Protein AF-A0A519NYA2-F1 (afdb_monomer)

Nearest PDB structures (foldseek):
  8zds-assembly1_E  TM=5.505E-01  e=8.417E+00  Salmonella enterica subsp. enterica serovar Typhimurium
  8zds-assembly1_A  TM=5.516E-01  e=9.546E+00  Salmonella enterica subsp. enterica serovar Typhimurium
  8rdw-assembly1_Qb  TM=3.698E-01  e=6.544E+00  Psychrobacter urativorans
  7zag-assembly1_R  TM=3.139E-01  e=6.969E+00  Pyrococcus abyssi GE5

Solvent-accessible surface area (backbone atoms only — not comparable to full-atom values): 6652 Å² total; per-residue (Å²): 141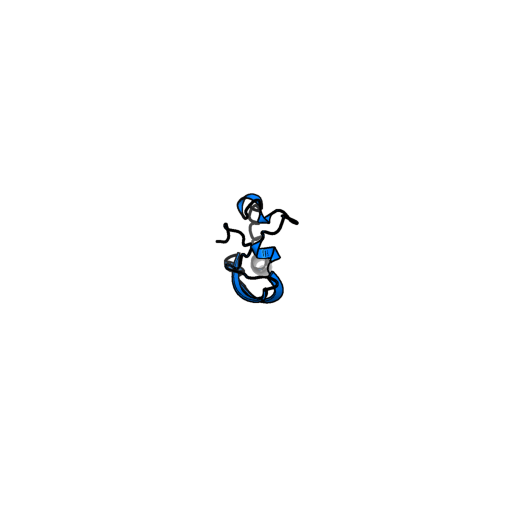,81,71,68,70,62,60,59,57,57,56,60,62,64,64,64,77,71,70,74,73,78,76,78,78,72,80,80,76,61,66,77,81,63,40,44,77,69,71,78,53,80,87,72,85,75,52,73,53,51,67,25,37,43,80,73,49,73,53,74,50,75,48,80,39,76,94,76,73,44,73,51,76,51,78,50,76,46,67,46,74,77,45,91,74,95,59,92,70,79,92,71,65,88,56,68,131

Radius of gyration: 27.45 Å; Cα contacts (8 Å, |Δi|>4): 76; chains: 1; bounding box: 69×24×73 Å

Structure (mmCIF, N/CA/C/O backbone):
data_AF-A0A519NYA2-F1
#
_entry.id   AF-A0A519NYA2-F1
#
loop_
_atom_site.group_PDB
_atom_site.id
_atom_site.type_symbol
_atom_site.label_atom_id
_atom_site.label_alt_id
_atom_site.label_comp_id
_atom_site.label_asym_id
_atom_site.label_entity_id
_atom_site.label_seq_id
_atom_site.pdbx_PDB_ins_code
_atom_site.Cartn_x
_atom_site.Cartn_y
_atom_site.Cartn_z
_atom_site.occupancy
_atom_site.B_iso_or_equiv
_atom_site.auth_seq_id
_atom_site.auth_comp_id
_atom_site.auth_asym_id
_atom_site.auth_atom_id
_atom_site.pdbx_PDB_model_num
ATOM 1 N N . MET A 1 1 ? 54.896 -4.299 -54.361 1.00 54.03 1 MET A N 1
ATOM 2 C CA . MET A 1 1 ? 53.761 -3.348 -54.439 1.00 54.03 1 MET A CA 1
ATOM 3 C C . MET A 1 1 ? 52.469 -4.160 -54.503 1.00 54.03 1 MET A C 1
ATOM 5 O O . MET A 1 1 ? 52.434 -5.049 -55.339 1.00 54.03 1 MET A O 1
ATOM 9 N N . ARG A 1 2 ? 51.461 -3.863 -53.655 1.00 57.19 2 ARG A N 1
ATOM 10 C CA . ARG A 1 2 ? 50.065 -4.402 -53.617 1.00 57.19 2 ARG A CA 1
ATOM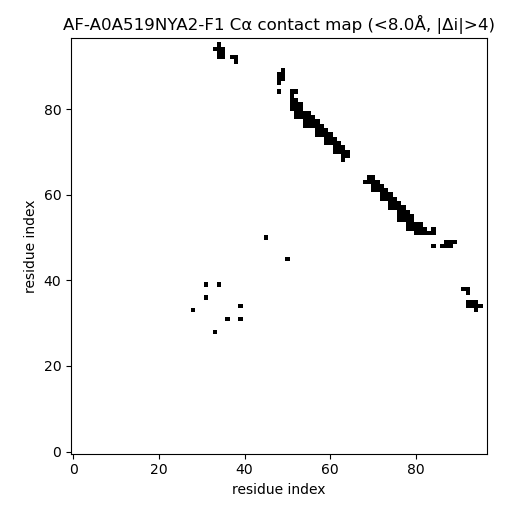 11 C C . ARG A 1 2 ? 49.604 -5.268 -52.418 1.00 57.19 2 ARG A C 1
ATOM 13 O O . ARG A 1 2 ? 48.527 -5.835 -52.498 1.00 57.19 2 ARG A O 1
ATOM 20 N N . ALA A 1 3 ? 50.301 -5.290 -51.277 1.00 50.50 3 ALA A N 1
ATOM 21 C CA . ALA A 1 3 ? 49.720 -5.818 -50.018 1.00 50.50 3 ALA A CA 1
ATOM 22 C C . ALA A 1 3 ? 49.050 -4.734 -49.138 1.00 50.50 3 ALA A C 1
ATOM 24 O O . ALA A 1 3 ? 48.267 -5.040 -48.245 1.00 50.50 3 ALA A O 1
ATOM 25 N N . LEU A 1 4 ? 49.306 -3.455 -49.434 1.00 50.03 4 LEU A N 1
ATOM 26 C CA . LEU A 1 4 ? 48.767 -2.310 -48.696 1.00 50.03 4 LEU A CA 1
ATOM 27 C C . LEU A 1 4 ? 47.227 -2.135 -48.749 1.00 50.03 4 LEU A C 1
ATOM 29 O O . LEU A 1 4 ? 46.676 -1.691 -47.745 1.00 50.03 4 LEU A O 1
ATOM 33 N N . PRO A 1 5 ? 46.494 -2.488 -49.833 1.00 53.09 5 PRO A N 1
ATOM 34 C CA . PRO A 1 5 ? 45.052 -2.235 -49.875 1.00 53.09 5 PRO A CA 1
ATOM 35 C C . PRO A 1 5 ? 44.236 -3.250 -49.060 1.00 53.09 5 PRO A C 1
ATOM 37 O O . PRO A 1 5 ? 43.094 -2.965 -48.718 1.00 53.09 5 PRO A O 1
ATOM 40 N N . LEU A 1 6 ? 44.808 -4.414 -48.720 1.00 49.19 6 LEU A N 1
ATOM 41 C CA . LEU A 1 6 ? 44.102 -5.461 -47.973 1.00 49.19 6 LEU A CA 1
ATOM 42 C C . LEU A 1 6 ? 44.110 -5.197 -46.457 1.00 49.19 6 LEU A C 1
ATOM 44 O O . LEU A 1 6 ? 43.127 -5.469 -45.775 1.00 49.19 6 LEU A O 1
ATOM 48 N N . VAL A 1 7 ? 45.192 -4.606 -45.937 1.00 53.72 7 VAL A N 1
ATOM 49 C CA . VAL A 1 7 ? 45.317 -4.247 -44.511 1.00 53.72 7 VAL A CA 1
ATOM 50 C C . VAL A 1 7 ? 44.403 -3.069 -44.151 1.00 53.72 7 VAL A C 1
ATOM 52 O O . VAL A 1 7 ? 43.827 -3.051 -43.065 1.00 53.72 7 VAL A O 1
ATOM 55 N N . LEU A 1 8 ? 44.193 -2.125 -45.077 1.00 50.78 8 LEU A N 1
ATOM 56 C CA . LEU A 1 8 ? 43.271 -1.004 -44.861 1.00 50.78 8 LEU A CA 1
ATOM 57 C C . LEU A 1 8 ? 41.794 -1.433 -44.821 1.00 50.78 8 LEU A C 1
ATOM 59 O O . LEU A 1 8 ? 41.009 -0.823 -44.101 1.00 50.78 8 LEU A O 1
ATOM 63 N N . LEU A 1 9 ? 41.411 -2.485 -45.554 1.00 51.62 9 LEU A N 1
ATOM 64 C CA . LEU A 1 9 ? 40.021 -2.955 -45.596 1.00 51.62 9 LEU A CA 1
ATOM 65 C C . LEU A 1 9 ? 39.616 -3.718 -44.320 1.00 51.62 9 LEU A C 1
ATOM 67 O O . LEU A 1 9 ? 38.470 -3.631 -43.888 1.00 51.62 9 LEU A O 1
ATOM 71 N N . ALA A 1 10 ? 40.560 -4.421 -43.685 1.00 51.88 10 ALA A N 1
ATOM 72 C CA . ALA A 1 10 ? 40.316 -5.159 -42.443 1.00 51.88 10 ALA A CA 1
ATOM 73 C C . ALA A 1 10 ? 40.167 -4.237 -41.216 1.00 51.88 10 ALA A C 1
ATOM 75 O O . ALA A 1 10 ? 39.402 -4.543 -40.303 1.00 51.88 10 ALA A O 1
ATOM 76 N N . ALA A 1 11 ? 40.839 -3.080 -41.209 1.00 51.28 11 ALA A N 1
ATOM 77 C CA . ALA A 1 11 ? 40.727 -2.101 -40.125 1.00 51.28 11 ALA A CA 1
ATOM 78 C C . ALA A 1 11 ? 39.363 -1.380 -40.102 1.00 51.28 11 ALA A C 1
ATOM 80 O O . ALA A 1 11 ? 38.888 -0.996 -39.034 1.00 51.28 11 ALA A O 1
ATOM 81 N N . ALA A 1 12 ? 38.698 -1.244 -41.255 1.00 51.72 12 ALA A N 1
ATOM 82 C CA . ALA A 1 12 ? 37.377 -0.619 -41.349 1.00 51.72 12 ALA A CA 1
ATOM 83 C C . ALA A 1 12 ? 36.251 -1.498 -40.766 1.00 51.72 12 ALA A C 1
ATOM 85 O O . ALA A 1 12 ? 35.274 -0.971 -40.240 1.00 51.72 12 ALA A O 1
ATOM 86 N N . ALA A 1 13 ? 36.399 -2.828 -40.798 1.00 52.12 13 ALA A N 1
ATOM 87 C CA . ALA A 1 13 ? 35.410 -3.755 -40.241 1.00 52.12 13 ALA A CA 1
ATOM 88 C C . ALA A 1 13 ? 35.452 -3.834 -38.701 1.00 52.12 13 ALA A C 1
ATOM 90 O O . ALA A 1 13 ? 34.434 -4.119 -38.075 1.00 52.12 13 ALA A O 1
ATOM 91 N N . ALA A 1 14 ? 36.600 -3.540 -38.078 1.00 51.38 14 ALA A N 1
ATOM 92 C CA . ALA A 1 14 ? 36.753 -3.577 -36.622 1.00 51.38 14 ALA A CA 1
ATOM 93 C C . ALA A 1 14 ? 36.166 -2.340 -35.910 1.00 51.38 14 ALA A C 1
ATOM 95 O O . ALA A 1 14 ? 35.759 -2.442 -34.756 1.00 51.38 14 ALA A O 1
ATOM 96 N N . LEU A 1 15 ? 36.064 -1.186 -36.586 1.00 50.97 15 LEU A N 1
ATOM 97 C CA . LEU A 1 15 ? 35.458 0.025 -36.008 1.00 50.97 15 LEU A CA 1
ATOM 98 C C . LEU A 1 15 ? 33.919 0.021 -36.037 1.00 50.97 15 LEU A C 1
ATOM 100 O O . LEU A 1 15 ? 33.300 0.798 -35.314 1.00 50.97 15 LEU A O 1
ATOM 104 N N . ALA A 1 16 ? 33.293 -0.851 -36.831 1.00 51.53 16 ALA A N 1
ATOM 105 C CA . ALA A 1 16 ? 31.834 -0.943 -36.917 1.00 51.53 16 ALA A CA 1
ATOM 106 C C . ALA A 1 16 ? 31.196 -1.729 -35.752 1.00 51.53 16 ALA A C 1
ATOM 108 O O . ALA A 1 16 ? 29.992 -1.631 -35.540 1.00 51.53 16 ALA A O 1
ATOM 109 N N . ALA A 1 17 ? 31.984 -2.483 -34.975 1.00 50.38 17 ALA A N 1
ATOM 110 C CA . ALA A 1 17 ? 31.480 -3.332 -33.890 1.00 50.38 17 ALA A CA 1
ATOM 111 C C . ALA A 1 17 ? 31.274 -2.600 -32.547 1.00 50.38 17 ALA A C 1
ATOM 113 O O . ALA A 1 17 ? 30.678 -3.165 -31.635 1.00 50.38 17 ALA A O 1
ATOM 114 N N . CYS A 1 18 ? 31.734 -1.350 -32.419 1.00 48.47 18 CYS A N 1
ATOM 115 C CA . CYS A 1 18 ? 31.614 -0.556 -31.186 1.00 48.47 18 CYS A CA 1
ATOM 116 C C . CYS A 1 18 ? 30.570 0.567 -31.280 1.00 48.47 18 CYS A C 1
ATOM 118 O O . CYS A 1 18 ? 30.496 1.408 -30.386 1.00 48.47 18 CYS A O 1
ATOM 120 N N . ALA A 1 19 ? 29.768 0.610 -32.347 1.00 52.06 19 ALA A N 1
ATOM 121 C CA . ALA A 1 19 ? 28.658 1.549 -32.455 1.00 52.06 19 ALA A CA 1
ATOM 122 C C . ALA A 1 19 ? 27.481 1.059 -31.597 1.00 52.06 19 ALA A C 1
ATOM 124 O O . ALA A 1 19 ? 26.465 0.597 -32.107 1.00 52.06 19 ALA A O 1
ATOM 125 N N . SER A 1 20 ? 27.625 1.144 -30.274 1.00 56.31 20 SER A N 1
ATOM 126 C CA . SER A 1 20 ? 26.478 1.181 -29.374 1.00 56.31 20 SER A CA 1
ATOM 127 C C . SER A 1 20 ? 25.648 2.402 -29.765 1.00 56.31 20 SER A C 1
ATOM 129 O O . SER A 1 20 ? 26.069 3.538 -29.533 1.00 56.31 20 SER A O 1
ATOM 131 N N . THR A 1 21 ? 24.510 2.183 -30.422 1.00 59.88 21 THR A N 1
ATOM 132 C CA . THR A 1 21 ? 23.491 3.218 -30.607 1.00 59.88 21 THR A CA 1
ATOM 133 C C . THR A 1 21 ? 23.199 3.832 -29.241 1.00 59.88 21 THR A C 1
ATOM 135 O O . THR A 1 21 ? 22.858 3.074 -28.330 1.00 59.88 21 THR A O 1
ATOM 138 N N . PRO A 1 22 ? 23.359 5.155 -29.054 1.00 59.09 22 PRO A N 1
ATOM 139 C CA . PRO A 1 22 ? 22.911 5.786 -27.827 1.00 59.09 22 PRO A CA 1
ATOM 140 C C . PRO A 1 22 ? 21.417 5.502 -27.703 1.00 59.09 22 PRO A C 1
ATOM 142 O O . PRO A 1 22 ? 20.645 5.820 -28.610 1.00 59.09 22 PRO A O 1
ATOM 145 N N . GLU A 1 23 ? 21.034 4.839 -26.616 1.00 65.62 23 GLU A N 1
ATOM 146 C CA . GLU A 1 23 ? 19.635 4.670 -26.260 1.00 65.62 23 GLU A CA 1
ATOM 147 C C . GLU A 1 23 ? 19.025 6.068 -26.197 1.00 65.62 23 GLU A C 1
ATOM 149 O O . GLU A 1 23 ? 19.518 6.950 -25.488 1.00 65.62 23 GLU A O 1
ATOM 154 N N . GLN A 1 24 ? 18.035 6.314 -27.053 1.00 58.53 24 GLN A N 1
ATOM 155 C CA . GLN A 1 24 ? 17.405 7.615 -27.147 1.00 58.53 24 GLN A CA 1
ATOM 156 C C . GLN A 1 24 ? 16.716 7.888 -25.815 1.00 58.53 24 GLN A C 1
ATOM 158 O O . GLN A 1 24 ? 15.679 7.301 -25.520 1.00 58.53 24 GLN A O 1
ATOM 163 N N . ALA A 1 25 ? 17.325 8.753 -25.002 1.00 62.41 25 ALA A N 1
ATOM 164 C CA . ALA A 1 25 ? 16.775 9.151 -23.720 1.00 62.41 25 ALA A CA 1
ATOM 165 C C . ALA A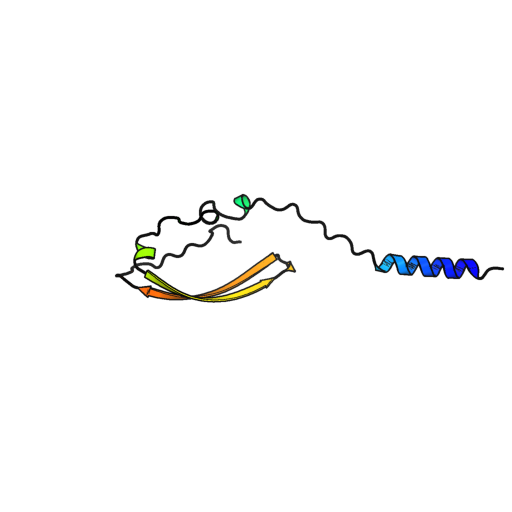 1 25 ? 15.358 9.690 -23.946 1.00 62.41 25 ALA A C 1
ATOM 167 O O . ALA A 1 25 ? 15.171 10.723 -24.598 1.00 62.41 25 ALA A O 1
ATOM 168 N N . ALA A 1 26 ? 14.362 8.958 -23.448 1.00 66.06 26 ALA A N 1
ATOM 169 C CA . ALA A 1 26 ? 12.984 9.410 -23.455 1.00 66.06 26 ALA A CA 1
ATOM 170 C C . ALA A 1 26 ? 12.912 10.762 -22.732 1.00 66.06 26 ALA A C 1
ATOM 172 O O . ALA A 1 26 ? 13.548 10.963 -21.695 1.00 66.06 26 ALA A O 1
ATOM 173 N N . THR A 1 27 ? 12.158 11.711 -23.290 1.00 70.56 27 THR A N 1
ATOM 174 C CA . THR A 1 27 ? 11.859 12.957 -22.581 1.00 70.56 27 THR A CA 1
ATOM 175 C C . THR A 1 27 ? 11.135 12.585 -21.283 1.00 70.56 27 THR A C 1
ATOM 177 O O . THR A 1 27 ? 10.128 11.882 -21.363 1.00 70.56 27 THR A O 1
ATOM 180 N N . PRO A 1 28 ? 11.633 12.980 -20.097 1.00 66.94 28 PRO A N 1
ATOM 181 C CA . PRO A 1 28 ? 11.022 12.564 -18.844 1.00 66.94 28 PRO A CA 1
ATOM 182 C C . PRO A 1 28 ? 9.609 13.142 -18.738 1.00 66.94 28 PRO A C 1
ATOM 184 O O . PRO A 1 28 ? 9.426 14.360 -18.776 1.00 66.94 28 PRO A O 1
ATOM 187 N N . THR A 1 29 ? 8.616 12.263 -18.605 1.00 71.94 29 THR A N 1
ATOM 188 C CA . THR A 1 29 ? 7.230 12.647 -18.326 1.00 71.94 29 THR A CA 1
ATOM 189 C C . THR A 1 29 ? 7.169 13.384 -16.982 1.00 71.94 29 THR A C 1
ATOM 191 O O . THR A 1 29 ? 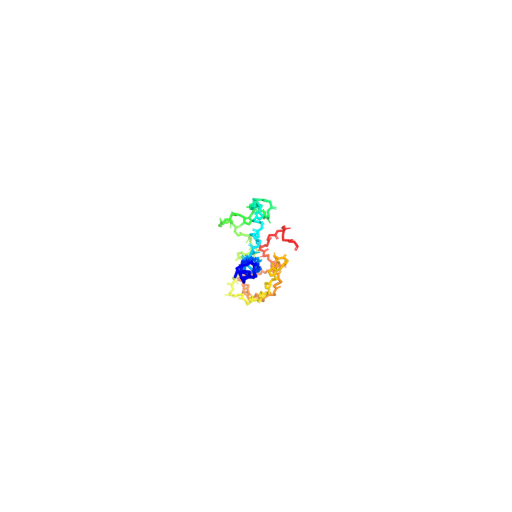7.730 12.889 -15.998 1.00 71.94 29 THR A O 1
ATOM 194 N N . PRO A 1 30 ? 6.514 14.556 -16.894 1.00 70.88 30 PRO A N 1
ATOM 195 C CA . PRO A 1 30 ? 6.386 15.282 -15.636 1.00 70.88 30 PRO A CA 1
ATOM 196 C C . PRO A 1 30 ? 5.736 14.416 -14.537 1.00 70.88 30 PRO A C 1
ATOM 198 O O . PRO A 1 30 ? 4.711 13.783 -14.793 1.00 70.88 30 PRO A O 1
ATOM 201 N N . PRO A 1 31 ? 6.237 14.429 -13.284 1.00 67.25 31 PRO A N 1
ATOM 202 C CA . PRO A 1 31 ? 5.681 13.613 -12.195 1.00 67.25 31 PRO A CA 1
ATOM 203 C C . PRO A 1 31 ? 4.177 13.817 -11.945 1.00 67.25 31 PRO A C 1
ATOM 205 O O . PRO A 1 31 ? 3.478 12.883 -11.562 1.00 67.25 31 PRO A O 1
ATOM 208 N N . ALA A 1 32 ? 3.664 15.026 -12.201 1.00 70.94 32 ALA A N 1
ATOM 209 C CA . ALA A 1 32 ? 2.247 15.369 -12.054 1.00 70.94 32 ALA A CA 1
ATOM 210 C C . ALA A 1 32 ? 1.316 14.618 -13.025 1.00 70.94 32 ALA A C 1
ATOM 212 O O . ALA A 1 32 ? 0.115 14.512 -12.765 1.00 70.94 32 ALA A O 1
ATOM 213 N N . GLU A 1 33 ? 1.857 14.102 -14.130 1.00 77.88 33 GLU A N 1
ATOM 214 C CA . GLU A 1 33 ? 1.128 13.272 -15.093 1.00 77.88 33 GLU A CA 1
ATOM 215 C C . GLU A 1 33 ? 1.145 11.790 -14.685 1.00 77.8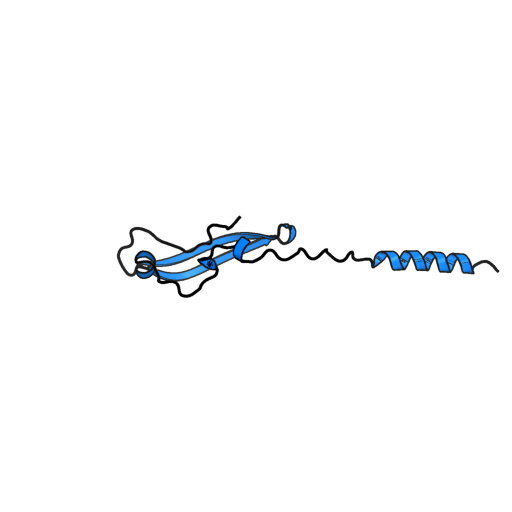8 33 GLU A C 1
ATOM 217 O O . GLU A 1 33 ? 0.219 11.057 -15.017 1.00 77.88 33 GLU A O 1
ATOM 222 N N . LEU A 1 34 ? 2.141 11.370 -13.895 1.00 83.25 34 LEU A N 1
ATOM 223 C CA . LEU A 1 34 ? 2.339 9.981 -13.463 1.00 83.25 34 LEU A CA 1
ATOM 224 C C . LEU A 1 34 ? 1.647 9.641 -12.133 1.00 83.25 34 LEU A C 1
ATOM 226 O O . LEU A 1 34 ? 1.423 8.472 -11.844 1.00 83.25 34 LEU A O 1
ATOM 230 N N . SER A 1 35 ? 1.329 10.641 -11.306 1.00 91.00 35 SER A N 1
ATOM 231 C CA . SER A 1 35 ? 0.898 10.431 -9.918 1.00 91.00 35 SER A CA 1
ATOM 232 C C . SER A 1 35 ? -0.128 11.472 -9.473 1.00 91.00 35 SER A C 1
ATOM 234 O O . SER A 1 35 ? -0.171 12.586 -9.997 1.00 91.00 35 SER A O 1
ATOM 236 N N . THR A 1 36 ? -1.010 11.117 -8.539 1.00 92.62 36 THR A N 1
ATOM 237 C CA . THR A 1 36 ? -2.013 12.056 -8.015 1.00 92.62 36 THR A CA 1
ATOM 238 C C . THR A 1 36 ? -1.373 13.176 -7.183 1.00 92.62 36 THR A C 1
ATOM 240 O O . THR A 1 36 ? -0.347 12.959 -6.536 1.00 92.62 36 THR A O 1
ATOM 243 N N . PRO A 1 37 ? -2.003 14.367 -7.094 1.00 91.81 37 PRO A N 1
ATOM 244 C CA . PRO A 1 37 ? -1.528 15.429 -6.204 1.00 91.81 37 PRO A CA 1
ATOM 245 C C . PRO A 1 37 ? -1.389 14.985 -4.745 1.00 91.81 37 PRO A C 1
ATOM 247 O O . PRO A 1 37 ? -0.526 15.492 -4.042 1.00 91.81 37 PRO A O 1
ATOM 250 N N . PHE A 1 38 ? -2.220 14.037 -4.301 1.00 91.75 38 PHE A N 1
ATOM 251 C CA . PHE A 1 38 ? -2.162 13.490 -2.950 1.00 91.75 38 PHE A CA 1
ATOM 252 C C . PHE A 1 38 ? -0.827 12.776 -2.692 1.00 91.75 38 PHE A C 1
ATOM 254 O O . PHE A 1 38 ? -0.111 13.144 -1.764 1.00 91.75 38 PHE A O 1
ATOM 261 N N . THR A 1 39 ? -0.447 11.834 -3.560 1.00 91.81 39 THR A N 1
ATOM 262 C CA . THR A 1 39 ? 0.818 11.081 -3.466 1.00 91.81 39 THR A CA 1
ATOM 263 C C . THR A 1 39 ? 2.056 11.978 -3.542 1.00 91.81 39 THR A C 1
ATOM 265 O O . THR A 1 39 ? 3.080 11.675 -2.937 1.00 91.81 39 THR A O 1
ATOM 268 N N . LEU A 1 40 ? 1.975 13.104 -4.259 1.00 92.38 40 LEU A N 1
ATOM 269 C CA . LEU A 1 40 ? 3.074 14.072 -4.378 1.00 92.38 40 LEU A CA 1
ATOM 270 C C . LEU A 1 40 ? 3.261 14.953 -3.128 1.00 92.38 40 LEU A C 1
ATOM 272 O O . LEU A 1 40 ? 4.166 15.789 -3.097 1.00 92.38 40 LEU A O 1
ATOM 276 N N . THR A 1 41 ? 2.426 14.784 -2.101 1.00 90.81 41 THR A N 1
ATOM 277 C CA . THR A 1 41 ? 2.517 15.507 -0.826 1.00 90.81 41 THR A CA 1
ATOM 278 C C . THR A 1 41 ? 2.879 14.570 0.325 1.00 90.81 41 THR A C 1
ATOM 280 O O . THR A 1 41 ? 2.761 13.354 0.224 1.00 90.81 41 THR A O 1
ATOM 283 N N . THR A 1 42 ? 3.342 15.134 1.440 1.00 91.06 42 THR A N 1
ATOM 284 C CA . THR A 1 42 ? 3.662 14.385 2.663 1.00 91.06 42 THR A CA 1
ATOM 285 C C . THR A 1 42 ? 3.045 15.067 3.877 1.00 91.06 42 THR A C 1
ATOM 287 O O . THR A 1 42 ? 2.810 16.275 3.863 1.00 91.06 42 THR A O 1
ATOM 290 N N . GLY A 1 43 ? 2.784 14.301 4.937 1.00 91.88 43 GLY A N 1
ATOM 291 C CA . GLY A 1 43 ? 2.237 14.832 6.187 1.00 91.88 43 GLY A CA 1
ATOM 292 C C . GLY A 1 43 ? 0.748 15.183 6.136 1.00 91.88 43 GLY A C 1
ATOM 293 O O . GLY A 1 43 ? 0.278 15.931 6.995 1.00 91.88 43 GLY A O 1
ATOM 294 N N . SER A 1 44 ? 0.003 14.653 5.161 1.00 92.50 44 SER A N 1
ATOM 295 C CA . SER A 1 44 ? -1.455 14.771 5.126 1.00 92.50 44 SER A CA 1
ATOM 296 C C . SER A 1 44 ? -2.079 14.244 6.430 1.00 92.50 44 SER A C 1
ATOM 298 O O . SER A 1 44 ? -1.597 13.254 6.990 1.00 92.50 44 SER A O 1
ATOM 300 N N . PRO A 1 45 ? -3.143 14.884 6.949 1.00 94.88 45 PRO A N 1
ATOM 301 C CA . PRO A 1 45 ? -3.839 14.393 8.131 1.00 94.88 45 PRO A CA 1
ATOM 302 C C . PRO A 1 45 ? -4.370 12.971 7.925 1.00 94.88 45 PRO A C 1
ATOM 304 O O . PRO A 1 45 ? -5.014 12.687 6.917 1.00 94.88 45 PRO A O 1
ATOM 307 N N . ARG A 1 46 ? -4.148 12.095 8.910 1.00 93.94 46 ARG A N 1
ATOM 308 C CA . ARG A 1 46 ? -4.698 10.733 8.906 1.00 93.94 46 ARG A CA 1
ATOM 309 C C . ARG A 1 46 ? -6.206 10.748 9.154 1.00 93.94 46 ARG A C 1
ATOM 311 O O . ARG A 1 46 ? -6.696 11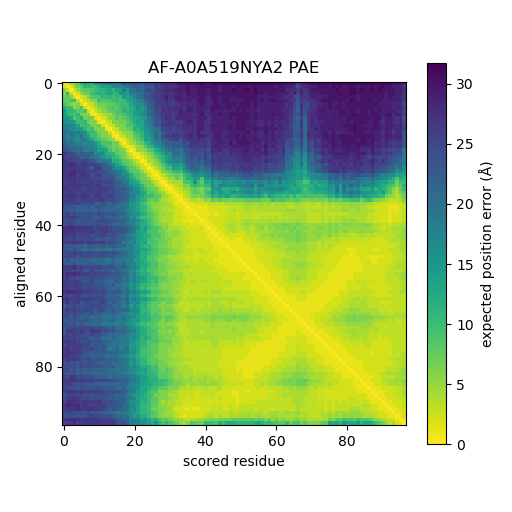.486 10.010 1.00 93.94 46 ARG A O 1
ATOM 318 N N . THR A 1 47 ? -6.919 9.888 8.437 1.00 94.81 47 THR A N 1
ATOM 319 C CA . THR A 1 47 ? -8.348 9.613 8.654 1.00 94.81 47 THR A CA 1
ATOM 320 C C . THR A 1 47 ? -8.599 8.953 10.018 1.00 94.81 47 THR A C 1
ATOM 322 O O . THR A 1 47 ? -7.675 8.358 10.586 1.00 94.81 47 THR A O 1
ATOM 325 N N . PRO A 1 48 ? -9.832 9.001 10.562 1.00 95.69 48 PRO A N 1
ATOM 326 C CA . PRO A 1 48 ? -10.177 8.273 11.784 1.00 95.69 48 PRO A CA 1
ATOM 327 C C . PRO A 1 48 ? -9.819 6.782 11.724 1.00 95.69 48 PRO A C 1
ATOM 329 O O . PRO A 1 48 ? -9.288 6.242 12.691 1.00 95.69 48 PRO A O 1
ATOM 332 N N . GLU A 1 49 ? -10.020 6.132 10.577 1.00 96.62 49 GLU A N 1
ATOM 333 C CA . GLU A 1 49 ? -9.688 4.722 10.360 1.00 96.62 49 GLU A CA 1
ATOM 334 C C . GLU A 1 49 ? -8.180 4.455 10.479 1.00 96.62 49 GLU A C 1
ATOM 336 O O . GLU A 1 49 ? -7.767 3.499 11.131 1.00 96.62 49 GLU A O 1
ATOM 341 N N . GLN A 1 50 ? -7.337 5.326 9.919 1.00 96.19 50 GLN A N 1
ATOM 342 C CA . GLN A 1 50 ? -5.874 5.221 10.027 1.00 96.19 50 GLN A CA 1
ATOM 343 C C . GLN A 1 50 ? -5.336 5.594 11.417 1.00 96.19 50 GLN A C 1
ATOM 345 O O . GLN A 1 50 ? -4.209 5.236 11.763 1.00 96.19 50 GLN A O 1
ATOM 350 N N . LEU A 1 51 ? -6.099 6.356 12.205 1.00 96.31 51 LEU A N 1
ATOM 351 C CA . LEU A 1 51 ? -5.787 6.647 13.607 1.00 96.31 51 LEU A CA 1
ATOM 352 C C . LEU A 1 51 ? -6.207 5.497 14.533 1.00 96.31 51 LEU A C 1
ATOM 354 O O . LEU A 1 51 ? -5.590 5.304 15.580 1.00 96.31 51 LEU A O 1
ATOM 358 N N . ALA A 1 52 ? -7.224 4.725 14.143 1.00 98.06 52 ALA A N 1
ATOM 359 C CA . ALA A 1 52 ? -7.715 3.564 14.881 1.00 98.06 52 ALA A CA 1
ATOM 360 C C . ALA A 1 52 ? -6.786 2.342 14.789 1.00 98.06 52 ALA A C 1
ATOM 362 O O . ALA A 1 52 ? -6.960 1.390 15.552 1.00 98.06 52 ALA A O 1
ATOM 363 N N . VAL A 1 53 ? -5.786 2.364 13.903 1.00 97.62 53 VAL A N 1
ATOM 364 C CA . VAL A 1 53 ? -4.799 1.290 13.737 1.00 97.62 53 VAL A CA 1
ATOM 365 C C . VAL A 1 53 ? -3.371 1.786 13.944 1.00 97.62 53 VAL A C 1
ATOM 367 O O . VAL A 1 53 ? -3.026 2.933 13.654 1.00 97.62 53 VAL A O 1
ATOM 370 N N . ARG A 1 54 ? -2.509 0.888 14.415 1.00 97.25 54 ARG A N 1
ATOM 371 C CA . ARG A 1 54 ? -1.057 1.038 14.365 1.00 97.25 54 ARG A CA 1
ATOM 372 C C . ARG A 1 54 ? -0.523 0.123 13.270 1.00 97.25 54 ARG A C 1
ATOM 374 O O . ARG A 1 54 ? -0.814 -1.068 13.266 1.00 97.25 54 ARG A O 1
ATOM 381 N N . PHE A 1 55 ? 0.259 0.683 12.357 1.00 95.88 55 PHE A N 1
ATOM 382 C CA . PHE A 1 55 ? 0.998 -0.090 11.367 1.00 95.88 55 PHE A CA 1
ATOM 383 C C . PHE A 1 55 ? 2.246 -0.673 12.030 1.00 95.88 55 PHE A C 1
ATOM 385 O O . PHE A 1 55 ? 3.079 0.094 12.515 1.00 95.88 55 PHE A O 1
ATOM 392 N N . ASP A 1 56 ? 2.356 -1.999 12.099 1.00 97.88 56 ASP A N 1
ATOM 393 C CA . ASP A 1 56 ? 3.454 -2.657 12.813 1.00 97.88 56 ASP A CA 1
ATOM 394 C C . ASP A 1 56 ? 4.602 -3.001 11.863 1.00 97.88 56 ASP A C 1
ATOM 396 O O . ASP A 1 56 ? 5.748 -2.621 12.112 1.00 97.88 56 ASP A O 1
ATOM 400 N N . LYS A 1 57 ? 4.297 -3.688 10.756 1.00 98.06 57 LYS A N 1
ATOM 401 C CA . LYS A 1 57 ? 5.276 -4.013 9.713 1.00 98.06 57 LYS A CA 1
ATOM 40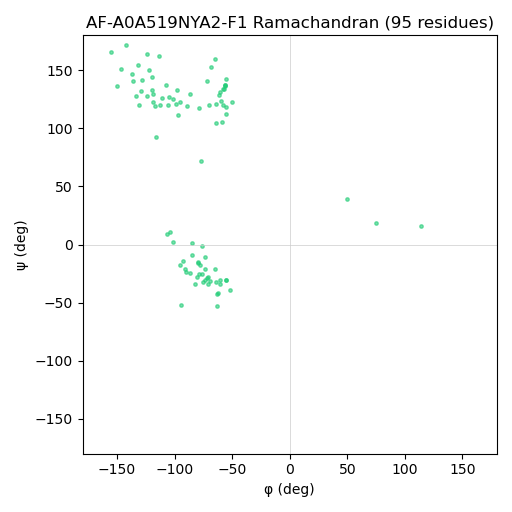2 C C . LYS A 1 57 ? 4.626 -4.247 8.352 1.00 98.06 57 LYS A C 1
ATOM 404 O O . LYS A 1 57 ? 3.424 -4.484 8.243 1.00 98.06 57 LYS A O 1
ATOM 409 N N . VAL A 1 58 ? 5.472 -4.244 7.326 1.00 97.81 58 VAL A N 1
ATOM 410 C CA . VAL A 1 58 ? 5.137 -4.725 5.988 1.00 97.81 58 VAL A CA 1
ATOM 411 C C . VAL A 1 58 ? 6.247 -5.616 5.464 1.00 97.81 58 VAL A C 1
ATOM 413 O O . VAL A 1 58 ? 7.411 -5.219 5.437 1.00 97.81 58 VAL A O 1
ATOM 416 N N . ASP A 1 59 ? 5.861 -6.805 5.021 1.00 98.44 59 ASP A N 1
ATOM 417 C CA . ASP A 1 59 ? 6.713 -7.684 4.237 1.00 98.44 59 ASP A CA 1
ATOM 418 C C . ASP A 1 59 ? 6.351 -7.475 2.762 1.00 98.44 59 ASP A C 1
ATOM 420 O O . ASP A 1 59 ? 5.239 -7.788 2.328 1.00 98.44 59 ASP A O 1
ATOM 424 N N . LEU A 1 60 ? 7.277 -6.889 1.999 1.00 97.88 60 LEU A N 1
ATOM 425 C CA . LEU A 1 60 ? 7.056 -6.492 0.610 1.00 97.88 60 LEU A CA 1
ATOM 426 C C . LEU A 1 60 ? 7.991 -7.264 -0.322 1.00 97.88 60 LEU A C 1
ATOM 428 O O . LEU A 1 60 ? 9.212 -7.140 -0.238 1.00 97.88 60 LEU A O 1
ATOM 432 N N . ALA A 1 61 ? 7.408 -8.031 -1.240 1.00 98.31 61 ALA A N 1
ATOM 433 C CA . ALA A 1 61 ? 8.129 -8.688 -2.321 1.00 98.31 61 ALA A CA 1
ATOM 434 C C . ALA A 1 61 ? 7.838 -7.959 -3.634 1.00 98.31 61 ALA A C 1
ATOM 436 O O . ALA A 1 61 ? 6.683 -7.885 -4.051 1.00 98.31 61 ALA A O 1
ATOM 437 N N . ILE A 1 62 ? 8.880 -7.439 -4.287 1.00 97.44 62 ILE A N 1
ATOM 438 C CA . ILE A 1 62 ? 8.774 -6.700 -5.551 1.00 97.44 62 ILE A CA 1
ATOM 439 C C . ILE A 1 62 ? 9.556 -7.438 -6.634 1.00 97.44 62 ILE A C 1
ATOM 441 O O . ILE A 1 62 ? 10.735 -7.749 -6.459 1.00 97.44 62 ILE A O 1
ATOM 445 N N . ARG A 1 63 ? 8.915 -7.671 -7.777 1.00 97.69 63 ARG A N 1
ATOM 446 C CA . ARG A 1 63 ? 9.569 -8.043 -9.030 1.00 97.69 63 ARG A CA 1
ATOM 447 C C . ARG A 1 63 ? 9.649 -6.808 -9.915 1.00 97.69 63 ARG A C 1
ATOM 449 O O . ARG A 1 63 ? 8.628 -6.205 -10.220 1.00 97.69 63 ARG A O 1
ATOM 456 N N . VAL A 1 64 ? 10.855 -6.471 -10.354 1.00 96.75 64 VAL A N 1
ATOM 457 C CA . VAL A 1 64 ? 11.096 -5.382 -11.307 1.00 96.75 64 VAL A CA 1
ATOM 458 C C . VAL A 1 64 ? 11.236 -5.973 -12.705 1.00 96.75 64 VAL A C 1
ATOM 460 O O . VAL A 1 64 ? 11.965 -6.949 -12.885 1.00 96.75 64 VAL A O 1
ATOM 463 N N . MET A 1 65 ? 10.548 -5.386 -13.682 1.00 96.69 65 MET A N 1
ATOM 464 C CA . MET A 1 65 ? 10.606 -5.755 -15.097 1.00 96.69 65 MET A CA 1
ATOM 465 C C . MET A 1 65 ? 11.176 -4.563 -15.883 1.00 96.69 65 MET A C 1
ATOM 467 O O . MET A 1 65 ? 10.421 -3.658 -16.242 1.00 96.69 65 MET A O 1
ATOM 471 N N . PRO A 1 66 ? 12.505 -4.510 -16.108 1.00 94.62 66 PRO A N 1
ATOM 472 C CA . PRO A 1 66 ? 13.155 -3.343 -16.709 1.00 94.62 66 PRO A CA 1
ATOM 473 C C . PRO A 1 66 ? 12.677 -3.056 -18.133 1.00 94.62 66 PRO A C 1
ATOM 475 O O . PRO A 1 66 ? 12.398 -1.905 -18.455 1.00 94.62 66 PRO A O 1
ATOM 478 N N . ASP A 1 67 ? 12.515 -4.103 -18.945 1.00 94.00 67 ASP A N 1
ATOM 479 C CA . ASP A 1 67 ? 12.145 -3.988 -20.361 1.00 94.00 67 ASP A CA 1
ATOM 480 C C . ASP A 1 67 ? 10.782 -3.306 -20.558 1.00 94.00 67 ASP A C 1
ATOM 482 O O . ASP A 1 67 ? 10.582 -2.575 -21.525 1.00 94.00 67 ASP A O 1
ATOM 486 N N . SER A 1 68 ? 9.849 -3.522 -19.626 1.00 89.69 68 SER A N 1
ATOM 487 C CA . SER A 1 68 ? 8.512 -2.919 -19.622 1.00 89.69 68 SER A CA 1
ATOM 488 C C . SER A 1 68 ? 8.369 -1.745 -18.654 1.00 89.69 68 SER A C 1
ATOM 490 O O . SER A 1 68 ? 7.273 -1.206 -18.530 1.00 89.69 68 SER A O 1
ATOM 492 N N . GLN A 1 69 ? 9.442 -1.362 -17.953 1.00 89.12 69 GLN A N 1
ATOM 493 C CA . GLN A 1 69 ? 9.436 -0.319 -16.922 1.00 89.12 69 GLN A CA 1
ATOM 494 C C . GLN A 1 69 ? 8.310 -0.489 -15.884 1.00 89.12 69 GLN A C 1
ATOM 496 O O . GLN A 1 69 ? 7.700 0.484 -15.443 1.00 89.12 69 GLN A O 1
ATOM 501 N N . SER A 1 70 ? 8.026 -1.730 -15.485 1.00 89.75 70 SER A N 1
ATOM 502 C CA . SER A 1 70 ? 6.933 -2.054 -14.564 1.00 89.75 70 SER A CA 1
ATOM 503 C C . SER A 1 70 ? 7.419 -2.815 -13.332 1.00 89.75 70 SER A C 1
ATOM 505 O O . SER A 1 70 ? 8.529 -3.361 -13.292 1.00 89.75 70 SER A O 1
ATOM 507 N N . ILE A 1 71 ? 6.567 -2.855 -12.307 1.00 93.06 71 ILE A N 1
ATOM 508 C CA . ILE A 1 71 ? 6.771 -3.658 -11.104 1.00 93.06 71 ILE A CA 1
ATOM 509 C C . ILE A 1 71 ? 5.533 -4.509 -10.823 1.00 93.06 71 ILE A C 1
ATOM 511 O O . ILE A 1 71 ? 4.413 -4.032 -10.963 1.00 93.06 71 ILE A O 1
ATOM 515 N N . ASP A 1 72 ? 5.753 -5.742 -10.377 1.00 94.94 72 ASP A N 1
ATOM 516 C CA . ASP A 1 72 ? 4.734 -6.555 -9.715 1.00 94.94 72 ASP A CA 1
ATOM 517 C C . ASP A 1 72 ? 5.091 -6.616 -8.239 1.00 94.94 72 ASP A C 1
ATOM 519 O O . ASP A 1 72 ? 6.255 -6.836 -7.891 1.00 94.94 72 ASP A O 1
ATOM 523 N N . ALA A 1 73 ? 4.105 -6.482 -7.360 1.00 94.25 73 ALA A N 1
ATOM 524 C CA . ALA A 1 73 ? 4.352 -6.543 -5.931 1.00 94.25 73 ALA A CA 1
ATOM 525 C C . ALA A 1 73 ? 3.30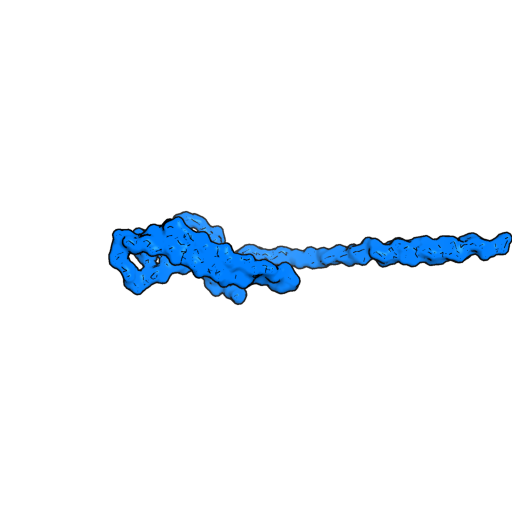3 -7.374 -5.197 1.00 94.25 73 ALA A C 1
ATOM 527 O O . ALA A 1 73 ? 2.124 -7.384 -5.546 1.00 94.25 73 ALA A O 1
ATOM 528 N N . VAL A 1 74 ? 3.750 -8.044 -4.137 1.00 97.25 74 VAL A N 1
ATOM 529 C CA . VAL A 1 74 ? 2.890 -8.661 -3.127 1.00 97.25 74 VAL A CA 1
ATOM 530 C C . VAL A 1 74 ? 3.295 -8.095 -1.776 1.00 97.25 74 VAL A C 1
ATOM 532 O O . VAL A 1 74 ? 4.474 -8.128 -1.417 1.00 97.25 74 VAL A O 1
ATOM 535 N N . ALA A 1 75 ? 2.316 -7.579 -1.037 1.00 96.94 75 ALA A N 1
ATOM 536 C CA . ALA A 1 75 ? 2.515 -7.004 0.283 1.00 96.94 75 ALA A CA 1
ATOM 537 C C . ALA A 1 75 ? 1.700 -7.776 1.326 1.00 96.94 75 ALA A C 1
ATOM 539 O O . ALA A 1 75 ? 0.508 -8.020 1.130 1.00 96.94 75 ALA A O 1
ATOM 540 N N . VAL A 1 76 ? 2.338 -8.126 2.442 1.00 98.00 76 VAL A N 1
ATOM 541 C CA . VAL A 1 76 ? 1.673 -8.620 3.654 1.00 98.00 76 VAL A CA 1
ATOM 542 C C . VAL A 1 76 ? 1.859 -7.568 4.738 1.00 98.00 76 VAL A C 1
ATOM 544 O O . VAL A 1 76 ? 2.988 -7.202 5.062 1.00 98.00 76 VAL A O 1
ATOM 547 N N . LEU A 1 77 ? 0.749 -7.034 5.244 1.00 97.69 77 LEU A N 1
ATOM 548 C CA . LEU A 1 77 ? 0.740 -5.943 6.213 1.00 97.69 77 LEU A CA 1
ATOM 549 C C . LEU A 1 77 ? 0.251 -6.463 7.561 1.00 97.69 77 LEU A C 1
ATOM 551 O O . LEU A 1 77 ? -0.863 -6.981 7.651 1.00 97.69 77 LEU A O 1
ATOM 555 N N . ASP A 1 78 ? 1.045 -6.224 8.600 1.00 98.00 78 ASP A N 1
ATOM 556 C CA . ASP A 1 78 ? 0.630 -6.455 9.977 1.00 98.00 78 ASP A CA 1
ATOM 557 C C . ASP A 1 78 ? 0.190 -5.124 10.584 1.00 98.00 78 ASP A C 1
ATOM 559 O O . ASP A 1 78 ? 0.950 -4.149 10.650 1.00 98.00 78 ASP A O 1
ATOM 563 N N . VAL A 1 79 ? -1.067 -5.089 11.019 1.00 97.38 79 VAL A N 1
ATOM 564 C CA . VAL A 1 79 ? -1.693 -3.924 11.639 1.00 97.38 79 VAL A CA 1
ATOM 565 C C . VAL A 1 79 ? -2.357 -4.324 12.951 1.00 97.38 79 VAL A C 1
ATOM 567 O O . VAL A 1 79 ? -3.129 -5.281 13.011 1.00 97.38 79 VAL A O 1
ATOM 570 N N . THR A 1 80 ? -2.099 -3.552 14.001 1.00 98.12 80 THR A N 1
ATOM 571 C CA . THR A 1 80 ? -2.768 -3.694 15.294 1.00 98.12 80 THR A CA 1
ATOM 572 C C . THR A 1 80 ? -3.936 -2.718 15.363 1.00 98.12 80 THR A C 1
ATOM 574 O O . THR A 1 80 ? -3.747 -1.503 15.266 1.00 98.12 80 THR A O 1
ATOM 577 N N . ALA A 1 81 ? -5.148 -3.225 15.584 1.00 97.94 81 ALA A N 1
ATOM 578 C CA . ALA A 1 81 ? -6.295 -2.383 15.910 1.00 97.94 81 ALA A CA 1
ATOM 579 C C . ALA A 1 81 ? -6.132 -1.803 17.324 1.00 97.94 81 ALA A C 1
ATOM 581 O O . ALA A 1 81 ? -6.035 -2.538 18.306 1.00 97.94 81 ALA A O 1
ATOM 582 N N . MET A 1 82 ? -6.092 -0.477 17.425 1.00 98.06 82 MET A N 1
ATOM 583 C CA . MET A 1 82 ? -5.976 0.259 18.687 1.00 98.06 82 MET A CA 1
ATOM 584 C C . MET A 1 82 ? -7.343 0.696 19.225 1.00 98.06 82 MET A C 1
ATOM 586 O O . MET A 1 82 ? -7.451 1.042 20.399 1.00 98.06 82 MET A O 1
ATOM 590 N N . GLN A 1 83 ? -8.364 0.702 18.367 1.00 97.75 83 GLN A N 1
ATOM 591 C CA . GLN A 1 83 ? -9.780 0.989 18.624 1.00 97.75 83 GLN A CA 1
ATOM 592 C C . GLN A 1 83 ? -10.636 0.032 17.761 1.00 97.75 83 GLN A C 1
ATOM 594 O O . GLN A 1 83 ? -10.067 -0.670 16.924 1.00 97.75 83 GLN A O 1
ATOM 599 N N . PRO A 1 84 ? -11.972 -0.039 17.923 1.00 97.31 84 PRO A N 1
ATOM 600 C CA . PRO A 1 84 ? -12.830 -0.758 16.978 1.00 97.31 84 PRO A CA 1
ATOM 601 C C . PRO A 1 84 ? -12.654 -0.240 15.542 1.00 97.31 84 PRO A C 1
ATOM 603 O O . PRO A 1 84 ? -12.580 0.969 15.326 1.00 97.31 84 PRO A O 1
ATOM 606 N N . VAL A 1 85 ? -12.577 -1.154 14.570 1.00 96.00 85 VAL A N 1
ATOM 607 C CA . VAL A 1 85 ? -12.330 -0.840 13.155 1.00 96.00 85 VAL A CA 1
ATOM 608 C C . VAL A 1 85 ? -13.349 -1.564 12.283 1.00 96.00 85 VAL A C 1
ATOM 610 O O . VAL A 1 85 ? -13.369 -2.791 12.253 1.00 96.00 85 VAL A O 1
ATOM 613 N N . ASP A 1 86 ? -14.131 -0.800 11.522 1.00 95.19 86 ASP A N 1
ATOM 614 C CA . ASP A 1 86 ? -15.071 -1.342 10.529 1.00 95.19 86 ASP A CA 1
ATOM 615 C C . ASP A 1 86 ? -14.426 -1.505 9.141 1.00 95.19 86 ASP A C 1
ATOM 617 O O . ASP A 1 86 ? -14.880 -2.297 8.315 1.00 95.19 86 ASP A O 1
ATOM 621 N N . ARG A 1 87 ? -13.358 -0.741 8.868 1.00 95.81 87 ARG A N 1
ATOM 622 C CA . ARG A 1 87 ? -12.636 -0.718 7.590 1.00 95.81 87 ARG A CA 1
ATOM 623 C C . ARG A 1 87 ? -11.162 -0.380 7.790 1.00 95.81 87 ARG A C 1
ATOM 625 O O . ARG A 1 87 ? -10.835 0.586 8.472 1.00 95.81 87 ARG A O 1
ATOM 632 N N . LEU A 1 88 ? -10.287 -1.103 7.093 1.00 94.94 88 LEU A N 1
ATOM 633 C CA . LEU A 1 88 ? -8.890 -0.710 6.905 1.00 94.94 88 LEU A CA 1
ATOM 634 C C . LEU A 1 88 ? -8.767 0.210 5.687 1.00 94.94 88 LEU A C 1
ATOM 636 O O . LEU A 1 88 ? -9.273 -0.110 4.611 1.00 94.94 88 LEU A O 1
ATOM 640 N N . VAL A 1 89 ? -8.101 1.350 5.863 1.00 94.75 89 VAL A N 1
ATOM 641 C CA . VAL A 1 89 ? -7.855 2.334 4.802 1.00 94.75 89 VAL A CA 1
ATOM 642 C C . VAL A 1 89 ? -6.352 2.473 4.604 1.00 94.75 89 VAL A C 1
ATOM 644 O O . VAL A 1 89 ? -5.628 2.811 5.539 1.00 94.75 89 VAL A O 1
ATOM 647 N N . PHE A 1 90 ? -5.902 2.232 3.375 1.00 92.50 90 PHE A N 1
ATOM 648 C CA . PHE A 1 90 ? -4.519 2.418 2.951 1.00 92.50 90 PHE A CA 1
ATOM 649 C C . PHE A 1 90 ? -4.464 3.447 1.829 1.00 92.50 90 PHE A C 1
ATOM 651 O O . PHE A 1 90 ? -5.364 3.517 0.992 1.00 92.50 90 PHE A O 1
ATOM 658 N N . GLU A 1 91 ? -3.405 4.243 1.829 1.00 92.56 91 GLU A N 1
ATOM 659 C CA . GLU A 1 91 ? -3.147 5.222 0.783 1.00 92.56 91 GLU A CA 1
ATOM 660 C C . GLU A 1 91 ? -2.336 4.556 -0.322 1.00 92.56 91 GLU A C 1
ATOM 662 O O . GLU A 1 91 ? -1.234 4.059 -0.090 1.00 92.56 91 GLU A O 1
ATOM 667 N N . LEU A 1 92 ? -2.907 4.530 -1.522 1.00 92.06 92 LEU A N 1
ATOM 668 C CA . LEU A 1 92 ? -2.257 4.064 -2.735 1.00 92.06 92 LEU A CA 1
ATOM 669 C C . LEU A 1 92 ? -2.587 5.050 -3.849 1.00 92.06 92 LEU A C 1
ATOM 671 O O . LEU A 1 92 ? -3.712 5.555 -3.922 1.00 92.06 92 LEU A O 1
ATOM 675 N N . ASP A 1 93 ? -1.609 5.331 -4.704 1.00 93.31 93 ASP A N 1
ATOM 676 C CA . ASP A 1 93 ? -1.851 6.179 -5.860 1.00 93.31 93 ASP A CA 1
ATOM 677 C C . ASP A 1 93 ? -2.900 5.525 -6.771 1.00 93.31 93 ASP A C 1
ATOM 679 O O . ASP A 1 93 ? -2.798 4.352 -7.127 1.00 93.31 93 ASP A O 1
ATOM 683 N N . THR A 1 94 ? -3.937 6.273 -7.136 1.00 91.88 94 THR A N 1
ATOM 684 C CA . THR A 1 94 ? -5.037 5.758 -7.961 1.00 91.88 94 THR A CA 1
ATOM 685 C C . THR A 1 94 ? -4.751 5.824 -9.461 1.00 91.88 94 THR A C 1
ATOM 687 O O . THR A 1 94 ? -5.608 5.446 -10.256 1.00 91.88 94 THR A O 1
ATOM 690 N N . ARG A 1 95 ? -3.566 6.305 -9.859 1.00 89.94 95 ARG A N 1
ATOM 691 C CA . ARG A 1 95 ? -3.063 6.327 -11.241 1.00 89.94 95 ARG A CA 1
ATOM 692 C C . ARG A 1 95 ? -2.011 5.254 -11.511 1.00 89.94 95 ARG A C 1
ATOM 694 O O . ARG A 1 95 ? -1.360 5.313 -12.551 1.00 89.94 95 ARG A O 1
ATOM 701 N N . LEU A 1 96 ? -1.822 4.299 -10.596 1.00 80.75 96 LEU A N 1
ATOM 702 C CA . LEU A 1 96 ? -0.994 3.133 -10.895 1.00 80.75 96 LEU A CA 1
ATOM 703 C C . LEU A 1 96 ? -1.559 2.409 -12.137 1.00 80.75 96 LEU A C 1
ATOM 705 O O . LEU A 1 96 ? -2.783 2.267 -12.225 1.00 80.75 96 LEU A O 1
ATOM 709 N N . PRO A 1 97 ? -0.697 2.027 -13.100 1.00 71.38 97 PRO A N 1
ATOM 710 C CA . PRO A 1 97 ? -1.104 1.372 -14.342 1.00 71.38 97 PRO A CA 1
ATOM 711 C C . PRO A 1 97 ? -1.639 -0.049 -14.135 1.00 71.38 97 PRO A C 1
ATOM 713 O O . PRO A 1 97 ? -1.291 -0.6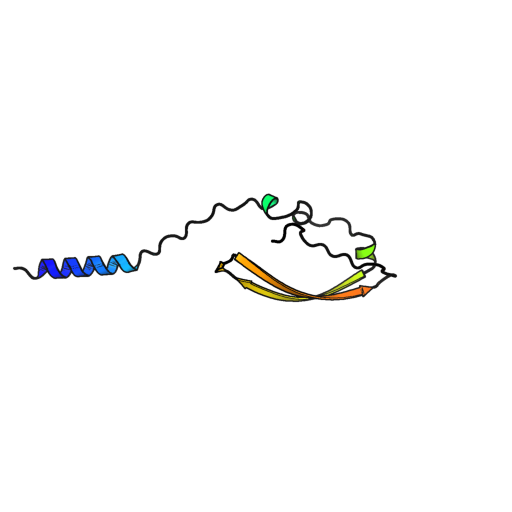84 -13.112 1.00 71.38 97 PRO A O 1
#

Foldseek 3Di:
DPPVVVVVVVVVVVVVVPPPPPPPPDDDDPVVVQFPPVVVDPDPDDDPQRVQKDWDDKDKDWDADVVVRDIDIDIDTDIDGNHDHPDHDDDDTPNRD

Mean predicted aligned error: 12.48 Å

pLDDT: mean 81.82, std 18.29, range [48.47, 98.44]

Secondary structure (DSSP, 8-state):
--SHHHHHHHHHHHGGGG--PPP--PPPPPHHHHS-TTTT---PPPPHHHHSEEEEEEEEEEEEETTTTEEEEEEEEEEEESS--S-------TT--

Sequence (97 aa):
MRALPLVLLAAAAALAACASTPEQAATPTPPAELSTPFTLTTGSPRTPEQLAVRFDKVDLAIRVMPDSQSIDAVAVLDVTAMQPVDRLVFELDTRLP